Protein AF-A0A6G3X1D3-F1 (afdb_monomer)

Solvent-accessible surface area (backbone atoms only — not comparable to full-atom values): 5893 Å² total; per-residue (Å²): 109,70,69,57,53,52,51,56,51,50,53,53,44,56,54,50,26,53,59,45,51,73,60,42,38,79,57,95,74,26,40,39,28,74,50,76,53,66,67,61,53,47,73,67,58,48,43,52,38,32,52,50,31,51,68,69,57,63,90,75,53,20,28,41,25,41,41,33,28,41,38,96,90,37,78,39,38,32,24,30,22,42,68,56,19,38,78,72,67,45,33,11,21,61,54,20,36,54,52,14,48,77,72,76,51,63,36,39,59,46,55,49,40,14,35,41

pLDDT: mean 92.75, std 7.69, range [66.69, 98.75]

Foldseek 3Di:
DVVVVVVVLVVVLVVVLVVQLVVFDDDPQEGEGEEEDEAQQDPVSQQVSQVSSQVPPDDLGWYKYKYWHHYPNAIKIKIFTDPSVVVVVQFRQVVQQVVQVVRVHGKGDGRGMIMD

Radius of gyration: 13.95 Å; Cα contacts (8 Å, |Δi|>4): 225; chains: 1; bounding box: 33×36×32 Å

Organism: NCBI:txid2706086

Structure (mmCIF, N/CA/C/O backbone):
data_AF-A0A6G3X1D3-F1
#
_entry.id   AF-A0A6G3X1D3-F1
#
loop_
_atom_site.group_PDB
_atom_site.id
_atom_site.type_symbol
_atom_site.label_atom_id
_atom_site.label_alt_id
_atom_site.label_comp_id
_atom_site.label_asym_id
_atom_site.label_entity_id
_atom_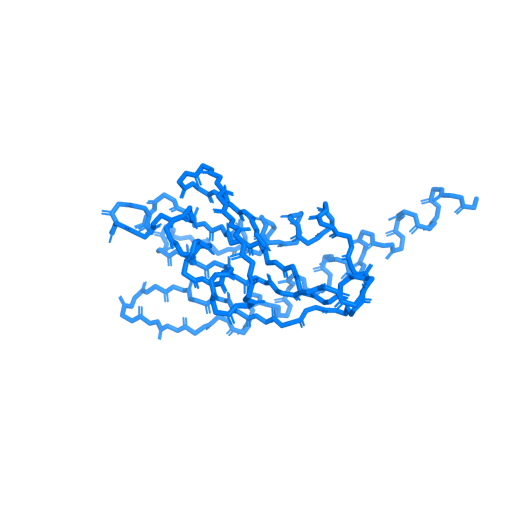site.label_seq_id
_atom_site.pdbx_PDB_ins_code
_atom_site.Cartn_x
_atom_site.Cartn_y
_atom_site.Cartn_z
_atom_site.occupancy
_atom_site.B_iso_or_equiv
_atom_site.auth_seq_id
_atom_site.auth_comp_id
_atom_site.auth_asym_id
_atom_site.auth_atom_id
_atom_site.pdbx_PDB_model_num
ATOM 1 N N . ALA A 1 1 ? 17.215 19.532 -16.082 1.00 66.69 1 ALA A N 1
ATOM 2 C CA . ALA A 1 1 ? 16.692 18.276 -16.657 1.00 66.69 1 ALA A CA 1
ATOM 3 C C . ALA A 1 1 ? 16.265 17.302 -15.558 1.00 66.69 1 ALA A C 1
ATOM 5 O O . ALA A 1 1 ? 15.097 16.959 -15.510 1.00 66.69 1 ALA A O 1
ATOM 6 N N . GLU A 1 2 ? 17.152 16.934 -14.629 1.00 70.12 2 GLU A N 1
ATOM 7 C CA . GLU A 1 2 ? 16.857 15.975 -13.544 1.00 70.12 2 GLU A CA 1
ATOM 8 C C . GLU A 1 2 ? 15.709 16.407 -12.607 1.00 70.12 2 GLU A C 1
ATOM 10 O O . GLU A 1 2 ? 14.775 15.641 -12.397 1.00 70.12 2 GLU A O 1
ATOM 15 N N . LYS A 1 3 ? 15.698 17.671 -12.150 1.00 73.44 3 LYS A N 1
ATOM 16 C CA . LYS A 1 3 ? 14.601 18.228 -11.328 1.00 73.44 3 LYS A CA 1
ATOM 17 C C . LYS A 1 3 ? 13.233 18.212 -12.018 1.00 73.44 3 LYS A C 1
ATOM 19 O O . LYS A 1 3 ? 12.226 17.943 -11.374 1.00 73.44 3 LYS A O 1
ATOM 24 N N . GLU A 1 4 ? 13.195 18.485 -13.320 1.00 78.25 4 GLU A N 1
ATOM 25 C CA . GLU A 1 4 ? 11.945 18.435 -14.090 1.00 78.25 4 GLU A CA 1
ATOM 26 C C . GLU A 1 4 ? 11.459 16.988 -14.225 1.00 78.25 4 GLU A C 1
ATOM 28 O O . GLU A 1 4 ? 10.280 16.715 -14.028 1.00 78.25 4 GLU A O 1
ATOM 33 N N . ILE A 1 5 ? 12.369 16.036 -14.465 1.00 76.25 5 ILE A N 1
ATOM 34 C CA . ILE A 1 5 ? 12.043 14.603 -14.525 1.00 76.25 5 ILE A CA 1
ATOM 35 C C . ILE A 1 5 ? 11.470 14.109 -13.189 1.00 76.25 5 ILE A C 1
ATOM 37 O O . ILE A 1 5 ? 10.471 13.388 -13.190 1.00 76.25 5 ILE A O 1
ATOM 41 N N . GLU A 1 6 ? 12.056 14.501 -12.055 1.00 75.69 6 GLU A N 1
ATOM 42 C CA . GLU A 1 6 ? 11.515 14.154 -10.735 1.00 75.69 6 GLU A CA 1
ATOM 43 C C . GLU A 1 6 ? 10.129 14.756 -10.496 1.00 75.69 6 GLU A C 1
ATOM 45 O O . GLU A 1 6 ? 9.230 14.052 -10.031 1.00 75.69 6 GLU A O 1
ATOM 50 N N . LYS A 1 7 ? 9.920 16.025 -10.869 1.00 76.19 7 LYS A N 1
ATOM 51 C CA . LYS A 1 7 ? 8.617 16.688 -10.751 1.00 76.19 7 LYS A CA 1
ATOM 52 C C . LYS A 1 7 ? 7.542 15.974 -11.576 1.00 76.19 7 LYS A C 1
ATOM 54 O O . LYS A 1 7 ? 6.491 15.631 -11.039 1.00 76.19 7 LYS A O 1
ATOM 59 N N . PHE A 1 8 ? 7.828 15.662 -12.842 1.00 76.62 8 PHE A N 1
ATOM 60 C CA . PHE A 1 8 ? 6.904 14.916 -13.703 1.00 76.62 8 PHE A CA 1
ATOM 61 C C . PHE A 1 8 ? 6.594 13.514 -13.158 1.00 76.62 8 PHE A C 1
ATOM 63 O O . PHE A 1 8 ? 5.461 13.040 -13.268 1.00 76.62 8 PHE A O 1
ATOM 70 N N . ARG A 1 9 ? 7.574 12.831 -12.550 1.00 72.25 9 ARG A N 1
ATOM 71 C CA . ARG A 1 9 ? 7.338 11.539 -11.884 1.00 72.25 9 ARG A CA 1
ATOM 72 C C . ARG A 1 9 ? 6.421 11.690 -10.674 1.00 72.25 9 ARG A C 1
ATOM 74 O O . ARG A 1 9 ? 5.484 10.907 -10.539 1.00 72.25 9 ARG A O 1
ATOM 81 N N . ALA A 1 10 ? 6.650 12.699 -9.837 1.00 71.00 10 ALA A N 1
ATOM 82 C CA . ALA A 1 10 ? 5.814 12.967 -8.671 1.00 71.00 10 ALA A CA 1
ATOM 83 C C . ALA A 1 10 ? 4.356 13.259 -9.065 1.00 71.00 10 ALA A C 1
ATOM 85 O O . ALA A 1 10 ? 3.439 12.684 -8.481 1.00 71.00 10 ALA A O 1
ATOM 86 N N . GLU A 1 11 ? 4.129 14.075 -10.097 1.00 78.44 11 GLU A N 1
ATOM 87 C CA . GLU A 1 11 ? 2.783 14.366 -10.615 1.00 78.44 11 GLU A CA 1
ATOM 88 C C . GLU A 1 11 ? 2.070 13.099 -11.111 1.00 78.44 11 GLU A C 1
ATOM 90 O O . GLU A 1 11 ? 0.903 12.874 -10.783 1.00 78.44 11 GLU A O 1
ATOM 95 N N . LYS A 1 12 ? 2.777 12.215 -11.828 1.00 75.75 12 LYS A N 1
ATOM 96 C CA . LYS A 1 12 ? 2.218 10.921 -12.252 1.00 75.75 12 LYS A CA 1
ATOM 97 C C . LYS A 1 12 ? 1.854 10.020 -11.072 1.00 75.75 12 LYS A C 1
ATOM 99 O O . LYS A 1 12 ? 0.803 9.383 -11.105 1.00 75.75 12 LYS A O 1
ATOM 104 N N . VAL A 1 13 ? 2.690 9.976 -10.033 1.00 75.38 13 VAL A N 1
ATOM 105 C CA . VAL A 1 13 ? 2.408 9.214 -8.804 1.00 75.38 13 VAL A CA 1
ATOM 106 C C . VAL A 1 13 ? 1.157 9.760 -8.110 1.00 75.38 13 VAL A C 1
ATOM 108 O O . VAL A 1 13 ? 0.273 8.986 -7.750 1.00 75.38 13 VAL A O 1
ATOM 111 N N . LEU A 1 14 ? 1.027 11.083 -7.984 1.00 77.19 14 LEU A N 1
ATOM 112 C CA . LEU A 1 14 ? -0.138 11.718 -7.359 1.00 77.19 14 LEU A CA 1
ATOM 113 C C . LEU A 1 14 ? -1.440 11.459 -8.128 1.00 77.19 14 LEU A C 1
ATOM 115 O O . LEU A 1 14 ? -2.479 11.232 -7.499 1.00 77.19 14 LEU A O 1
ATOM 119 N N . ALA A 1 15 ? -1.383 11.492 -9.462 1.00 80.50 15 ALA A N 1
ATOM 120 C CA . ALA A 1 15 ? -2.519 11.183 -10.324 1.00 80.50 15 ALA A CA 1
ATOM 121 C C . ALA A 1 15 ? -2.933 9.708 -10.198 1.00 80.50 15 ALA A C 1
ATOM 123 O O . ALA A 1 15 ? -4.115 9.411 -10.026 1.00 80.50 15 ALA A O 1
ATOM 124 N N . ALA A 1 16 ? -1.963 8.785 -10.192 1.00 81.00 16 ALA A N 1
ATOM 125 C CA . ALA A 1 16 ? -2.223 7.365 -9.965 1.00 81.00 16 ALA A CA 1
ATOM 126 C C . ALA A 1 16 ? -2.868 7.119 -8.591 1.00 81.00 16 ALA A C 1
ATOM 128 O O . ALA A 1 16 ? -3.803 6.328 -8.480 1.00 81.00 16 ALA A O 1
ATOM 129 N N . ALA A 1 17 ? -2.421 7.831 -7.553 1.00 86.00 17 ALA A N 1
ATOM 130 C CA . ALA A 1 17 ? -2.971 7.689 -6.212 1.00 86.00 17 ALA A CA 1
ATOM 131 C C . ALA A 1 17 ? -4.457 8.064 -6.132 1.00 86.00 17 ALA A C 1
ATOM 133 O O . ALA A 1 17 ? -5.215 7.380 -5.450 1.00 86.00 17 ALA A O 1
ATOM 134 N N . ALA A 1 18 ? -4.891 9.117 -6.835 1.00 86.94 18 ALA A N 1
ATOM 135 C CA . ALA A 1 18 ? -6.295 9.532 -6.840 1.00 86.94 18 ALA A CA 1
ATOM 136 C C . ALA A 1 18 ? -7.206 8.433 -7.411 1.00 86.94 18 ALA A C 1
ATOM 138 O O . ALA A 1 18 ? -8.120 7.982 -6.723 1.00 86.94 18 ALA A O 1
ATOM 139 N N . GLY A 1 19 ? -6.888 7.924 -8.606 1.00 89.81 19 GLY A N 1
ATOM 140 C CA . GLY A 1 19 ? -7.666 6.844 -9.225 1.00 89.81 19 GLY A CA 1
ATOM 141 C C . GLY A 1 19 ? -7.636 5.541 -8.416 1.00 89.81 19 GLY A C 1
ATOM 142 O O . GLY A 1 19 ? -8.627 4.817 -8.346 1.00 89.81 19 GLY A O 1
ATOM 143 N N . LEU A 1 20 ? -6.523 5.249 -7.735 1.00 93.25 20 LEU A N 1
ATOM 144 C CA . LEU A 1 20 ? -6.424 4.083 -6.856 1.00 93.25 20 LEU A CA 1
ATOM 145 C C . LEU A 1 20 ? -7.334 4.196 -5.627 1.00 93.25 20 LEU A C 1
ATOM 147 O O . LEU A 1 20 ? -7.959 3.206 -5.253 1.00 93.25 20 LEU A O 1
ATOM 151 N N . VAL A 1 21 ? -7.454 5.375 -5.017 1.00 93.25 21 VAL A N 1
ATOM 152 C CA . VAL A 1 21 ? -8.382 5.589 -3.893 1.00 93.25 21 VAL A CA 1
ATOM 153 C C . VAL A 1 21 ? -9.831 5.376 -4.332 1.00 93.25 21 VAL A C 1
ATOM 155 O O . VAL A 1 21 ? -10.588 4.718 -3.622 1.00 93.25 21 VAL A O 1
ATOM 158 N N . GLU A 1 22 ? -10.209 5.860 -5.515 1.00 92.19 22 GLU A N 1
ATOM 159 C CA . GLU A 1 22 ? -11.553 5.657 -6.079 1.00 92.19 22 GLU A CA 1
ATOM 160 C C . GLU A 1 22 ? -11.849 4.179 -6.375 1.00 92.19 22 GLU A C 1
ATOM 162 O O . GLU A 1 22 ? -12.993 3.739 -6.278 1.00 92.19 22 GLU A O 1
ATOM 167 N N . SER A 1 23 ? -10.815 3.381 -6.663 1.00 94.06 23 SER A N 1
ATOM 168 C CA . SER A 1 23 ? -10.941 1.935 -6.883 1.00 94.06 23 SER A CA 1
ATOM 169 C C . SER A 1 23 ? -11.166 1.112 -5.604 1.00 94.06 23 SER A C 1
ATOM 171 O O . SER A 1 23 ? -11.317 -0.112 -5.682 1.00 94.06 23 SER A O 1
ATOM 173 N N . ALA A 1 24 ? -11.172 1.751 -4.426 1.00 96.06 24 ALA A N 1
ATOM 174 C CA . ALA A 1 24 ? -11.308 1.071 -3.145 1.00 96.06 24 ALA A CA 1
ATOM 175 C C . ALA A 1 24 ? -12.607 0.256 -3.066 1.00 96.06 24 ALA A C 1
ATOM 177 O O . ALA A 1 24 ? -13.717 0.787 -3.133 1.00 96.06 24 ALA A O 1
ATOM 178 N N . LYS A 1 25 ? -12.468 -1.049 -2.835 1.00 97.25 25 LYS A N 1
ATOM 179 C CA . LYS A 1 25 ? -13.591 -1.958 -2.590 1.00 97.25 25 LYS A CA 1
ATOM 180 C C . LYS A 1 25 ? -13.854 -2.059 -1.096 1.00 97.25 25 LYS A C 1
ATOM 182 O O . LYS A 1 25 ? -12.913 -2.103 -0.306 1.00 97.25 25 LYS A O 1
ATOM 187 N N . ASP A 1 26 ? -15.122 -2.140 -0.698 1.00 97.06 26 ASP A N 1
ATOM 188 C CA . ASP A 1 26 ? -15.455 -2.536 0.670 1.00 97.06 26 ASP A CA 1
ATOM 189 C C . ASP A 1 26 ? -15.361 -4.057 0.811 1.00 97.06 26 ASP A C 1
ATOM 191 O O . ASP A 1 26 ? -16.031 -4.804 0.097 1.00 97.06 26 ASP A O 1
ATOM 195 N N . VAL A 1 27 ? -14.532 -4.514 1.745 1.00 97.62 27 VAL A N 1
ATOM 196 C CA . VAL A 1 27 ? -14.471 -5.915 2.156 1.00 97.62 27 VAL A CA 1
ATOM 197 C C . VAL A 1 27 ? -14.714 -5.976 3.655 1.00 97.62 27 VAL A C 1
ATOM 199 O O . VAL A 1 27 ? -13.802 -5.773 4.455 1.00 97.62 27 VAL A O 1
ATOM 202 N N . ARG A 1 28 ? -15.961 -6.259 4.050 1.00 96.06 28 ARG A N 1
ATOM 203 C CA . ARG A 1 28 ? -16.373 -6.359 5.465 1.00 96.06 28 ARG A CA 1
ATOM 204 C C . AR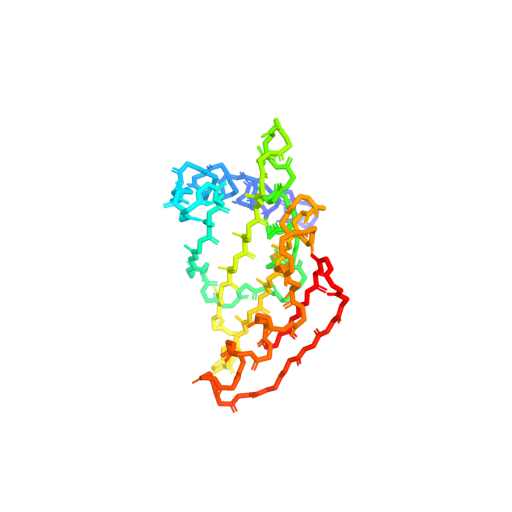G A 1 28 ? -16.027 -5.086 6.265 1.00 96.06 28 ARG A C 1
ATOM 206 O O . ARG A 1 28 ? -15.517 -5.149 7.387 1.00 96.06 28 ARG A O 1
ATOM 213 N N . GLY A 1 29 ? -16.265 -3.917 5.674 1.00 95.56 29 GLY A N 1
ATOM 214 C CA . GLY A 1 29 ? -15.976 -2.612 6.270 1.00 95.56 29 GLY A CA 1
ATOM 215 C C . GLY A 1 29 ? -14.514 -2.167 6.167 1.00 95.56 29 GLY A C 1
ATOM 216 O O . GLY A 1 29 ? -14.155 -1.142 6.746 1.00 95.56 29 GLY A O 1
ATOM 217 N N . VAL A 1 30 ? -13.659 -2.920 5.469 1.00 98.19 30 VAL A N 1
ATOM 218 C CA . VAL A 1 30 ? -12.271 -2.538 5.170 1.00 98.19 30 VAL A CA 1
ATOM 219 C C . VAL A 1 30 ? -12.218 -1.954 3.763 1.00 98.19 30 VAL A C 1
ATOM 221 O O . VAL A 1 30 ? -12.671 -2.592 2.817 1.00 98.19 30 VAL A O 1
ATOM 224 N N . ALA A 1 31 ? -11.646 -0.761 3.615 1.00 98.31 31 ALA A N 1
ATOM 225 C CA . ALA A 1 31 ? -11.283 -0.214 2.315 1.00 98.31 31 ALA A CA 1
ATOM 226 C C . ALA A 1 31 ? -10.074 -0.981 1.767 1.00 98.31 31 ALA A C 1
ATOM 228 O O . ALA A 1 31 ? -8.950 -0.823 2.249 1.00 98.31 31 ALA A O 1
ATOM 229 N N . LEU A 1 32 ? -10.314 -1.832 0.775 1.00 98.38 32 LEU A N 1
ATOM 230 C CA . LEU A 1 32 ? -9.286 -2.586 0.078 1.00 98.38 32 LEU A CA 1
ATOM 231 C C . LEU A 1 32 ? -8.964 -1.903 -1.250 1.00 98.38 32 LEU A C 1
ATOM 233 O O . LEU A 1 32 ? -9.810 -1.847 -2.141 1.00 98.38 32 LEU A O 1
ATOM 237 N N . VAL A 1 33 ? -7.724 -1.449 -1.401 1.00 98.31 33 VAL A N 1
ATOM 238 C CA . VAL A 1 33 ? -7.186 -0.976 -2.680 1.00 98.31 33 VAL A CA 1
ATOM 239 C C . VAL A 1 33 ? -6.129 -1.960 -3.148 1.00 98.31 33 VAL A C 1
ATOM 241 O O . VAL A 1 33 ? -5.160 -2.225 -2.434 1.00 98.31 33 VAL A O 1
ATOM 244 N N . THR A 1 34 ? -6.294 -2.493 -4.354 1.00 97.19 34 THR A N 1
ATOM 245 C CA . THR A 1 34 ? -5.292 -3.365 -4.972 1.00 97.19 34 THR A CA 1
ATOM 246 C C . THR A 1 34 ? -5.126 -3.042 -6.440 1.00 97.19 34 THR A C 1
ATOM 248 O O . THR A 1 34 ? -6.122 -2.786 -7.112 1.00 97.19 34 THR A O 1
ATOM 251 N N . GLY A 1 35 ? -3.913 -3.154 -6.969 1.00 94.88 35 GLY A N 1
ATOM 252 C CA . GLY A 1 35 ? -3.694 -2.976 -8.399 1.00 94.88 35 GLY A CA 1
ATOM 253 C C . GLY A 1 35 ? -2.255 -3.215 -8.823 1.00 94.88 35 GLY A C 1
ATOM 254 O O . GLY A 1 35 ? -1.340 -3.204 -8.000 1.00 94.88 35 GLY A O 1
ATOM 255 N N . GLN A 1 36 ? -2.067 -3.416 -10.123 1.00 93.81 36 GLN A N 1
ATOM 256 C CA . GLN A 1 36 ? -0.752 -3.394 -10.745 1.00 93.81 36 GLN A CA 1
ATOM 257 C C . GLN A 1 36 ? -0.475 -1.984 -11.272 1.00 93.81 36 GLN A C 1
ATOM 259 O O . GLN A 1 36 ? -1.310 -1.391 -11.952 1.00 93.81 36 GLN A O 1
ATOM 264 N N . VAL A 1 37 ? 0.690 -1.447 -10.935 1.00 93.19 37 VAL A N 1
ATOM 265 C CA . VAL A 1 37 ? 1.213 -0.194 -11.484 1.00 93.19 37 VAL A CA 1
ATOM 266 C C . VAL A 1 37 ? 2.166 -0.516 -12.642 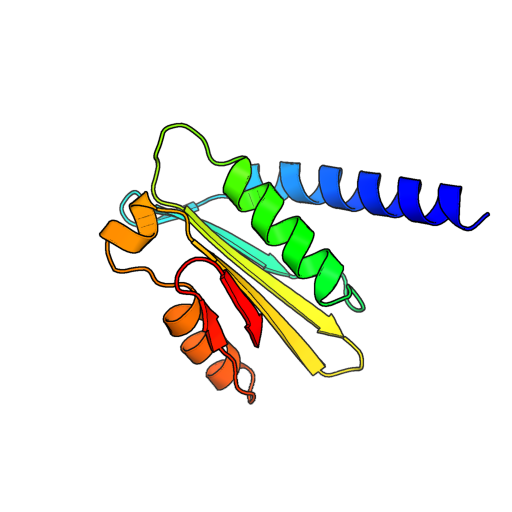1.00 93.19 37 VAL A C 1
ATOM 268 O O . VAL A 1 37 ? 2.579 -1.673 -12.764 1.00 93.19 37 VAL A O 1
ATOM 271 N N . PRO A 1 38 ? 2.530 0.458 -13.499 1.00 92.50 38 PRO A N 1
ATOM 272 C CA . PRO A 1 38 ? 3.365 0.196 -14.666 1.00 92.50 38 PRO A CA 1
ATOM 273 C C . PRO A 1 38 ? 4.632 -0.591 -14.328 1.00 92.50 38 PRO A C 1
ATOM 275 O O . PRO A 1 38 ? 5.266 -0.352 -13.294 1.00 92.50 38 PRO A O 1
ATOM 278 N N . ASP A 1 39 ? 5.003 -1.515 -15.209 1.00 92.75 39 ASP A N 1
ATOM 279 C CA . ASP A 1 39 ? 6.244 -2.271 -15.075 1.00 92.75 39 ASP A CA 1
ATOM 280 C C . ASP A 1 39 ? 7.456 -1.329 -15.074 1.00 92.75 39 ASP A C 1
ATOM 282 O O . ASP A 1 39 ? 7.464 -0.269 -15.703 1.00 92.75 39 ASP A O 1
ATOM 286 N N . GLY A 1 40 ? 8.482 -1.706 -14.317 1.00 89.94 40 GLY A N 1
ATOM 287 C CA . GLY A 1 40 ? 9.664 -0.885 -14.077 1.00 89.94 40 GLY A CA 1
ATOM 288 C C . GLY A 1 40 ? 9.473 0.199 -13.013 1.00 89.94 40 GLY A C 1
ATOM 289 O O . GLY A 1 40 ? 10.410 0.958 -12.765 1.00 89.94 40 GLY A O 1
ATOM 290 N N . THR A 1 41 ? 8.310 0.273 -12.350 1.00 91.31 41 THR A N 1
ATOM 291 C CA . THR A 1 41 ? 8.152 1.136 -11.171 1.00 91.31 41 THR A CA 1
ATOM 292 C C . THR A 1 41 ? 9.138 0.693 -10.089 1.00 91.31 41 THR A C 1
ATOM 294 O O . THR A 1 41 ? 9.224 -0.489 -9.751 1.00 91.31 41 THR A O 1
ATOM 297 N N . SER A 1 42 ? 9.909 1.639 -9.550 1.00 91.69 42 SER A N 1
ATOM 298 C CA . SER A 1 42 ? 10.899 1.341 -8.514 1.00 91.69 42 SER A CA 1
ATOM 299 C C . SER A 1 42 ? 10.217 0.923 -7.204 1.00 91.69 42 SER A C 1
ATOM 301 O O . SER A 1 42 ? 9.087 1.326 -6.922 1.00 91.69 42 SER A O 1
ATOM 303 N N . ALA A 1 43 ? 10.908 0.142 -6.369 1.00 92.44 43 ALA A N 1
ATOM 304 C CA . ALA A 1 43 ? 10.389 -0.236 -5.051 1.00 92.44 43 ALA A CA 1
ATOM 305 C C . ALA A 1 43 ? 10.066 0.995 -4.179 1.00 92.44 43 ALA A C 1
ATOM 307 O O . ALA A 1 43 ? 9.060 1.004 -3.467 1.00 92.44 43 ALA A O 1
ATOM 308 N N . ASP A 1 44 ? 10.875 2.053 -4.281 1.00 93.00 44 ASP A N 1
ATOM 309 C CA . ASP A 1 44 ? 10.677 3.296 -3.535 1.00 93.00 44 ASP A CA 1
ATOM 310 C C . ASP A 1 44 ? 9.451 4.074 -4.021 1.00 93.00 44 ASP A C 1
ATOM 312 O O . ASP A 1 44 ? 8.666 4.555 -3.201 1.00 93.00 44 ASP A O 1
ATOM 316 N N . ASP A 1 45 ? 9.241 4.173 -5.335 1.00 92.69 45 ASP A N 1
ATOM 317 C CA . ASP A 1 45 ? 8.067 4.852 -5.894 1.00 92.69 45 ASP A CA 1
ATOM 318 C C . ASP A 1 45 ? 6.784 4.066 -5.615 1.00 92.69 45 ASP A C 1
ATOM 320 O O . ASP A 1 45 ? 5.771 4.656 -5.230 1.00 92.69 45 ASP A O 1
ATOM 324 N N . LEU A 1 46 ? 6.839 2.732 -5.708 1.00 95.19 46 LEU A N 1
ATOM 325 C CA . LEU A 1 46 ? 5.736 1.858 -5.313 1.00 95.19 46 LEU A CA 1
ATOM 326 C C . LEU A 1 46 ? 5.382 2.071 -3.838 1.00 95.19 46 LEU A C 1
ATOM 328 O O . LEU A 1 46 ? 4.213 2.235 -3.490 1.00 95.19 46 LEU A O 1
ATOM 332 N N . ARG A 1 47 ? 6.394 2.132 -2.964 1.00 96.38 47 ARG A N 1
ATOM 333 C CA . ARG A 1 47 ? 6.203 2.383 -1.535 1.00 96.38 47 ARG A CA 1
ATOM 334 C C . ARG A 1 47 ? 5.589 3.753 -1.268 1.00 96.38 47 ARG A C 1
ATOM 336 O O . ARG A 1 47 ? 4.652 3.837 -0.474 1.00 96.38 47 ARG A O 1
ATOM 343 N N . LYS A 1 48 ? 6.076 4.813 -1.919 1.00 95.25 48 LYS A N 1
ATOM 344 C CA . LYS A 1 48 ? 5.499 6.165 -1.809 1.00 95.25 48 LYS A CA 1
ATOM 345 C C . LYS A 1 48 ? 4.028 6.171 -2.220 1.00 95.25 48 LYS A C 1
ATOM 347 O O . LYS A 1 48 ? 3.200 6.679 -1.470 1.00 95.25 48 LYS A O 1
ATOM 352 N N . LEU A 1 49 ? 3.701 5.552 -3.355 1.00 95.94 49 LEU A N 1
ATOM 353 C CA . LEU A 1 49 ? 2.334 5.477 -3.867 1.00 95.94 49 LEU A CA 1
ATOM 354 C C . LEU A 1 49 ? 1.399 4.721 -2.914 1.00 95.94 49 LEU A C 1
ATOM 356 O O . LEU A 1 49 ? 0.320 5.213 -2.597 1.00 95.94 49 LEU A O 1
ATOM 360 N N . VAL A 1 50 ? 1.820 3.561 -2.399 1.00 97.81 50 VAL A N 1
ATOM 361 C CA . VAL A 1 50 ? 1.035 2.792 -1.417 1.00 97.81 50 VAL A CA 1
ATOM 362 C C . VAL A 1 50 ? 0.747 3.619 -0.161 1.00 97.81 50 VAL A C 1
ATOM 364 O O . VAL A 1 50 ? -0.378 3.611 0.346 1.00 97.81 50 VAL A O 1
ATOM 367 N N . LEU A 1 51 ? 1.752 4.333 0.355 1.00 96.88 51 LEU A N 1
ATOM 368 C CA . LEU A 1 51 ? 1.603 5.156 1.555 1.00 96.88 51 LEU A CA 1
ATOM 369 C C . LEU A 1 51 ? 0.684 6.361 1.323 1.00 96.88 51 LEU A C 1
ATOM 371 O O . LEU A 1 51 ? -0.120 6.665 2.206 1.00 96.88 51 LEU A O 1
ATOM 375 N N . ASP A 1 52 ? 0.772 7.001 0.156 1.00 95.56 52 ASP A N 1
ATOM 376 C CA . ASP A 1 52 ? -0.098 8.115 -0.231 1.00 95.56 52 ASP A CA 1
ATOM 377 C C . ASP A 1 52 ? -1.557 7.656 -0.373 1.00 95.56 52 ASP A C 1
ATOM 379 O O . ASP A 1 52 ? -2.444 8.202 0.280 1.00 95.56 52 ASP A O 1
ATOM 383 N N . VAL A 1 53 ? -1.810 6.570 -1.114 1.00 96.94 53 VAL A N 1
ATOM 384 C CA . VAL A 1 53 ? -3.154 5.978 -1.254 1.00 96.94 53 VAL A CA 1
ATOM 385 C C . VAL A 1 53 ? -3.741 5.616 0.110 1.00 96.94 53 VAL A C 1
ATOM 387 O O . VAL A 1 53 ? -4.888 5.956 0.397 1.00 96.94 53 VAL A O 1
ATOM 390 N N . ARG A 1 54 ? -2.956 4.984 0.995 1.00 97.12 54 ARG A N 1
ATOM 391 C CA . ARG A 1 54 ? -3.394 4.676 2.366 1.00 97.12 54 ARG A CA 1
ATOM 392 C C . ARG A 1 54 ? -3.736 5.953 3.140 1.00 97.12 54 ARG A C 1
ATOM 394 O O . ARG A 1 54 ? -4.727 5.965 3.862 1.00 97.12 54 ARG A O 1
ATOM 401 N N . GLY A 1 55 ? -2.913 6.997 3.026 1.00 95.44 55 GLY A N 1
ATOM 402 C CA . GLY A 1 55 ? -3.106 8.274 3.723 1.00 95.44 55 GLY A CA 1
ATOM 403 C C . GLY A 1 55 ? -4.343 9.050 3.262 1.00 95.44 55 GLY A C 1
ATOM 404 O O . GLY A 1 55 ? -4.942 9.773 4.054 1.00 95.44 55 GLY A O 1
ATOM 405 N N . ARG A 1 56 ? -4.763 8.861 2.008 1.00 95.12 56 ARG A N 1
ATOM 406 C CA . ARG A 1 56 ? -5.971 9.475 1.435 1.00 95.12 56 ARG A CA 1
ATOM 407 C C . ARG A 1 56 ? -7.276 8.791 1.854 1.00 95.12 56 ARG A C 1
ATOM 409 O O . ARG A 1 56 ? -8.341 9.374 1.672 1.00 95.12 56 ARG A O 1
ATOM 416 N N . ILE A 1 57 ? -7.226 7.590 2.434 1.00 93.44 57 ILE A N 1
ATOM 417 C CA . ILE A 1 57 ? -8.413 6.932 2.998 1.00 93.44 57 ILE A CA 1
ATOM 418 C C . ILE A 1 57 ? -8.687 7.530 4.385 1.00 93.44 57 ILE A C 1
ATOM 420 O O . ILE A 1 57 ? -8.057 7.172 5.381 1.00 93.44 57 ILE A O 1
ATOM 424 N N . GLN A 1 58 ? -9.619 8.482 4.427 1.00 86.94 58 GLN A N 1
ATOM 425 C CA . GLN A 1 58 ? -9.951 9.274 5.613 1.00 86.94 58 GLN A CA 1
ATOM 426 C C . GLN A 1 58 ? -11.048 8.635 6.488 1.00 86.94 58 GLN A C 1
ATOM 428 O O . GLN A 1 58 ? -11.645 7.613 6.147 1.00 86.94 58 GLN A O 1
ATOM 433 N N . GLY A 1 59 ? -11.318 9.258 7.641 1.00 84.62 59 GLY A N 1
ATOM 434 C CA . GLY A 1 59 ? -12.463 8.928 8.499 1.00 84.62 59 GLY A CA 1
ATOM 435 C C . GLY A 1 59 ? -12.266 7.723 9.421 1.00 84.62 59 GLY A C 1
ATOM 436 O O . GLY A 1 59 ? -13.245 7.138 9.870 1.00 84.62 59 GLY A O 1
ATOM 437 N N . GLY A 1 60 ? -11.020 7.305 9.675 1.00 88.19 60 GLY A N 1
ATOM 438 C CA . GLY A 1 60 ? -10.724 6.168 10.560 1.00 88.19 60 GLY A CA 1
ATOM 439 C C . GLY A 1 60 ? -11.147 4.804 9.999 1.00 88.19 60 GLY A C 1
ATOM 440 O O . GLY A 1 60 ? -11.046 3.794 10.692 1.00 88.19 60 GLY A O 1
ATOM 441 N N . ARG A 1 61 ? -11.598 4.745 8.738 1.00 95.19 61 ARG A N 1
ATOM 442 C CA . ARG A 1 61 ? -11.976 3.493 8.078 1.00 95.19 61 ARG A CA 1
ATOM 443 C C . ARG A 1 61 ? -10.754 2.568 7.982 1.00 95.19 61 ARG A C 1
ATOM 445 O O . ARG A 1 61 ? -9.723 3.008 7.471 1.00 95.19 61 ARG A O 1
ATOM 452 N N . PRO A 1 62 ? -10.833 1.297 8.420 1.00 98.38 62 PRO A N 1
ATOM 453 C CA . PRO A 1 62 ? -9.770 0.319 8.205 1.00 98.38 62 PRO A CA 1
ATOM 454 C C . PRO A 1 62 ? -9.382 0.250 6.729 1.00 98.38 62 PRO A C 1
ATOM 456 O O . PRO A 1 62 ? -10.254 0.102 5.876 1.00 98.38 62 PRO A O 1
ATOM 459 N N . ALA A 1 63 ? -8.091 0.344 6.430 1.00 98.50 63 ALA A N 1
ATOM 460 C CA . ALA A 1 63 ? -7.581 0.376 5.067 1.00 98.50 63 ALA A CA 1
ATOM 461 C C . ALA A 1 63 ? -6.437 -0.617 4.864 1.00 98.50 63 ALA A C 1
ATOM 463 O O . ALA A 1 63 ? -5.506 -0.683 5.674 1.00 98.50 63 ALA A O 1
ATOM 464 N N . VAL A 1 64 ? -6.492 -1.336 3.744 1.00 98.69 64 VAL A N 1
ATOM 465 C CA . VAL A 1 64 ? -5.418 -2.188 3.229 1.00 98.69 64 VAL A CA 1
ATOM 466 C C . VAL A 1 64 ? -5.149 -1.771 1.790 1.00 98.69 64 VAL A C 1
ATOM 468 O O . VAL A 1 64 ? -6.046 -1.808 0.951 1.00 98.69 64 VAL A O 1
ATOM 471 N N . VAL A 1 65 ? -3.909 -1.387 1.503 1.00 98.62 65 VAL A N 1
ATOM 472 C CA . VAL A 1 65 ? -3.459 -1.017 0.159 1.00 98.62 65 VAL A CA 1
ATOM 473 C C . VAL A 1 65 ? -2.358 -1.979 -0.250 1.00 98.62 65 VAL A C 1
ATOM 475 O O . VAL A 1 65 ? -1.351 -2.051 0.446 1.00 98.62 65 VAL A O 1
ATOM 478 N N . ALA A 1 66 ? -2.542 -2.707 -1.350 1.00 98.31 66 ALA A N 1
ATOM 479 C CA . ALA A 1 66 ? -1.574 -3.662 -1.884 1.00 98.31 66 ALA A CA 1
ATOM 480 C C . ALA A 1 66 ? -1.325 -3.396 -3.372 1.00 98.31 66 ALA A C 1
ATOM 482 O O . ALA A 1 66 ? -2.189 -3.665 -4.205 1.00 98.31 66 ALA A O 1
ATOM 483 N N . LEU A 1 67 ? -0.150 -2.868 -3.713 1.00 98.06 67 LEU A N 1
ATOM 484 C CA . LEU A 1 67 ? 0.205 -2.575 -5.101 1.00 98.06 67 LEU A CA 1
ATOM 485 C C . LEU A 1 67 ? 1.346 -3.467 -5.577 1.00 98.06 67 LEU A C 1
ATOM 487 O O . LEU A 1 67 ? 2.199 -3.886 -4.790 1.00 98.06 67 LEU A O 1
ATOM 491 N N . PHE A 1 68 ? 1.340 -3.745 -6.876 1.00 97.62 68 PHE A N 1
ATOM 492 C CA . PHE A 1 68 ? 2.240 -4.690 -7.526 1.00 97.62 68 PHE A CA 1
ATOM 493 C C . PHE A 1 68 ? 2.879 -4.064 -8.764 1.00 97.62 68 PHE A C 1
ATOM 495 O O . PHE A 1 68 ? 2.259 -3.247 -9.437 1.00 97.62 68 PHE A O 1
ATOM 502 N N . THR A 1 69 ? 4.098 -4.466 -9.094 1.00 96.38 69 THR A N 1
ATOM 503 C CA . THR A 1 69 ? 4.767 -4.121 -10.359 1.00 96.38 69 THR A CA 1
ATOM 504 C C . THR A 1 69 ? 5.708 -5.250 -10.754 1.00 96.38 69 THR A C 1
ATOM 506 O O . THR A 1 69 ? 6.151 -6.010 -9.891 1.00 96.38 69 THR A O 1
ATOM 509 N N . THR A 1 70 ? 6.049 -5.351 -12.036 1.00 96.00 70 THR A N 1
ATOM 510 C CA . THR A 1 70 ? 7.182 -6.168 -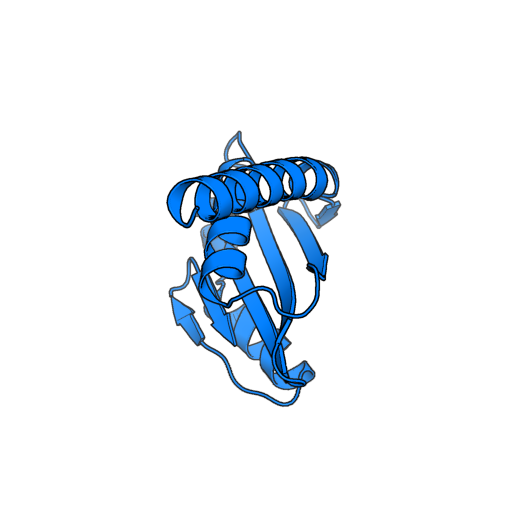12.473 1.00 96.00 70 THR A CA 1
ATOM 511 C C . THR A 1 70 ? 8.382 -5.261 -12.702 1.00 96.00 70 THR A C 1
ATOM 513 O O . THR A 1 70 ? 8.334 -4.377 -13.551 1.0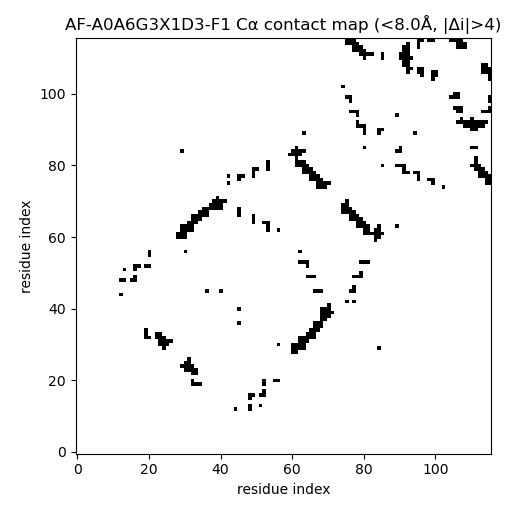0 96.00 70 THR A O 1
ATOM 516 N N . ALA A 1 71 ? 9.487 -5.481 -11.991 1.00 89.81 71 ALA A N 1
ATOM 517 C CA . ALA A 1 71 ? 10.741 -4.762 -12.207 1.00 89.81 71 ALA A CA 1
ATOM 518 C C . ALA A 1 71 ? 11.858 -5.750 -12.549 1.00 89.81 71 ALA A C 1
ATOM 520 O O . ALA A 1 71 ? 12.082 -6.724 -11.832 1.00 89.81 71 ALA A O 1
ATOM 521 N N . ASN A 1 72 ? 12.565 -5.508 -13.657 1.00 89.81 72 ASN A N 1
ATOM 522 C CA . ASN A 1 72 ? 13.637 -6.385 -14.150 1.00 89.81 72 ASN A CA 1
ATOM 523 C C . ASN A 1 72 ? 13.199 -7.860 -14.274 1.00 89.81 72 ASN A C 1
ATOM 525 O O . ASN A 1 72 ? 13.926 -8.771 -13.881 1.00 89.81 72 ASN A O 1
ATOM 529 N N . GLY A 1 73 ? 11.974 -8.090 -14.762 1.00 91.75 73 GLY A N 1
ATOM 530 C CA . GLY A 1 73 ? 11.399 -9.429 -14.925 1.00 91.75 73 GLY A CA 1
ATOM 531 C C . GLY A 1 73 ? 11.013 -10.131 -13.618 1.00 91.75 73 GLY A C 1
ATOM 532 O O . GLY A 1 73 ? 10.681 -11.313 -13.647 1.00 91.75 73 GLY A O 1
ATOM 533 N N . ARG A 1 74 ? 11.053 -9.435 -12.473 1.00 93.69 74 ARG A N 1
ATOM 534 C CA . ARG A 1 74 ? 10.684 -9.983 -11.163 1.00 93.69 74 ARG A CA 1
ATOM 535 C C . ARG A 1 74 ? 9.487 -9.227 -10.583 1.00 93.69 74 ARG A C 1
ATOM 537 O O . ARG A 1 74 ? 9.483 -7.995 -10.627 1.00 93.69 74 ARG A O 1
ATOM 544 N N . PRO A 1 75 ? 8.481 -9.927 -10.034 1.00 95.94 75 PRO A N 1
ATOM 545 C CA . PRO A 1 75 ? 7.374 -9.268 -9.363 1.00 95.94 75 PRO A CA 1
ATOM 546 C C . PRO A 1 75 ? 7.854 -8.619 -8.061 1.00 95.94 75 PRO A C 1
ATOM 548 O O . PRO A 1 75 ? 8.722 -9.153 -7.371 1.00 95.94 75 PRO A O 1
ATOM 551 N N . LEU A 1 76 ? 7.269 -7.470 -7.740 1.00 96.12 76 LEU A N 1
ATOM 552 C CA . LEU A 1 76 ? 7.445 -6.741 -6.491 1.00 96.12 76 LEU A CA 1
ATOM 553 C C . LEU A 1 76 ? 6.073 -6.345 -5.951 1.00 96.12 76 LEU A C 1
ATOM 555 O O . LEU A 1 76 ? 5.183 -5.959 -6.714 1.00 96.12 76 LEU A O 1
ATOM 559 N N . THR A 1 77 ? 5.918 -6.379 -4.634 1.00 98.00 77 THR A N 1
ATOM 560 C CA . THR A 1 77 ? 4.732 -5.886 -3.941 1.00 98.00 77 THR A CA 1
ATOM 561 C C . THR A 1 77 ? 5.099 -5.016 -2.749 1.00 98.00 77 THR A C 1
ATOM 563 O O . THR A 1 77 ? 6.064 -5.272 -2.027 1.00 98.00 77 THR A O 1
ATOM 566 N N . VAL A 1 78 ? 4.289 -3.986 -2.518 1.00 98.50 78 VAL A N 1
ATOM 567 C CA . VAL A 1 78 ? 4.272 -3.244 -1.258 1.00 98.50 78 VAL A CA 1
ATOM 568 C C . VAL A 1 78 ? 2.842 -3.237 -0.746 1.00 98.50 78 VAL A C 1
ATOM 570 O O . VAL A 1 78 ? 1.901 -2.944 -1.486 1.00 98.50 78 VAL A O 1
ATOM 573 N N . ILE A 1 79 ? 2.689 -3.541 0.541 1.00 98.75 79 ILE A N 1
ATOM 574 C CA . ILE A 1 79 ? 1.400 -3.489 1.225 1.00 98.75 79 ILE A CA 1
ATOM 575 C C . ILE A 1 79 ? 1.522 -2.565 2.425 1.00 98.75 79 ILE A C 1
ATOM 577 O O . ILE A 1 79 ?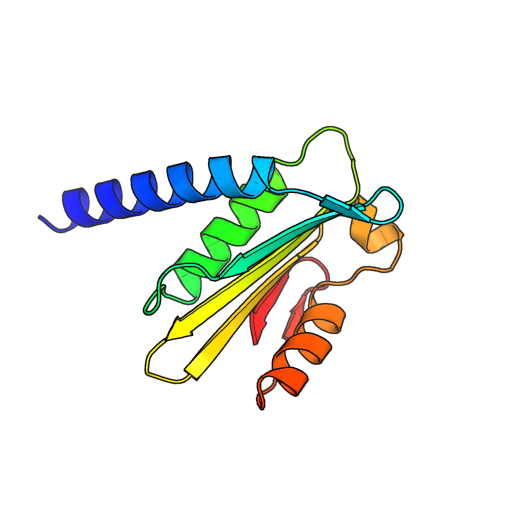 2.484 -2.659 3.190 1.00 98.75 79 ILE A O 1
ATOM 581 N N . ALA A 1 80 ? 0.531 -1.700 2.612 1.00 98.62 80 ALA A N 1
ATOM 582 C CA . ALA A 1 80 ? 0.389 -0.904 3.818 1.00 98.62 80 ALA A CA 1
ATOM 583 C C . ALA A 1 80 ? -1.009 -1.044 4.411 1.00 98.62 80 ALA A C 1
ATOM 585 O O . ALA A 1 80 ? -2.010 -1.151 3.700 1.00 98.62 80 ALA A O 1
ATOM 586 N N . THR A 1 81 ? -1.063 -1.000 5.737 1.00 98.62 81 THR A N 1
ATOM 587 C CA . THR A 1 81 ? -2.308 -0.989 6.503 1.00 98.62 81 THR A CA 1
ATOM 588 C C . THR A 1 81 ? -2.319 0.216 7.434 1.00 98.62 81 THR A C 1
ATOM 590 O O . THR A 1 81 ? -1.265 0.675 7.893 1.00 98.62 81 THR A O 1
ATOM 593 N N . ASN A 1 82 ? -3.491 0.802 7.676 1.00 98.19 82 ASN A N 1
ATOM 594 C CA . ASN A 1 82 ? -3.633 1.856 8.685 1.00 98.19 82 ASN A CA 1
ATOM 595 C C . ASN A 1 82 ? -3.881 1.258 10.080 1.00 98.19 82 ASN A C 1
ATOM 597 O O . ASN A 1 82 ? -3.958 0.042 10.245 1.00 98.19 82 ASN A O 1
ATOM 601 N N . GLU A 1 83 ? -3.950 2.110 11.100 1.00 97.75 83 GLU A N 1
ATOM 602 C CA . GLU A 1 83 ? -4.114 1.675 12.492 1.00 97.75 83 GLU A CA 1
ATOM 603 C C . GLU A 1 83 ? -5.393 0.866 12.712 1.00 97.75 83 GLU A C 1
ATOM 605 O O . GLU A 1 83 ? -5.306 -0.272 13.162 1.00 97.75 83 GLU A O 1
ATOM 610 N N . ALA A 1 84 ? -6.539 1.369 12.249 1.00 97.94 84 ALA A N 1
ATOM 611 C CA . ALA A 1 84 ? -7.823 0.681 12.365 1.00 97.94 84 ALA A CA 1
ATOM 612 C C . ALA A 1 84 ? -7.843 -0.703 11.678 1.00 97.94 84 ALA A C 1
ATOM 614 O O . ALA A 1 84 ? -8.503 -1.634 12.140 1.00 97.94 84 ALA A O 1
ATOM 615 N N . ALA A 1 85 ? -7.102 -0.888 10.578 1.00 98.25 85 ALA A N 1
ATOM 616 C CA . ALA A 1 85 ? -6.916 -2.212 9.980 1.00 98.25 85 ALA A CA 1
ATOM 617 C C . ALA A 1 85 ? -6.051 -3.128 10.858 1.00 98.25 85 ALA A C 1
ATOM 619 O O . ALA A 1 85 ? -6.378 -4.305 11.024 1.00 98.25 85 ALA A O 1
ATOM 620 N N . ARG A 1 86 ? -4.979 -2.602 11.461 1.00 97.94 86 ARG A N 1
ATOM 621 C CA . ARG A 1 86 ? -4.114 -3.374 12.368 1.00 97.94 86 ARG A CA 1
ATOM 622 C C . ARG A 1 86 ? -4.819 -3.778 13.659 1.00 97.94 86 ARG A C 1
ATOM 624 O O . ARG A 1 86 ? -4.582 -4.888 14.124 1.00 97.94 86 ARG A O 1
ATOM 631 N N . GLU A 1 87 ? -5.703 -2.943 14.196 1.00 97.81 87 GLU A N 1
ATOM 632 C CA . GLU A 1 87 ? -6.566 -3.282 15.341 1.00 97.81 87 GLU A CA 1
ATOM 633 C C . GLU A 1 87 ? -7.490 -4.467 15.031 1.00 97.81 87 GLU A C 1
ATOM 635 O O . GLU A 1 87 ? -7.771 -5.288 15.899 1.00 97.81 87 GLU A O 1
ATOM 640 N N . ARG A 1 88 ? -7.883 -4.629 13.760 1.00 97.62 88 ARG A N 1
ATOM 641 C CA . ARG A 1 88 ? -8.600 -5.814 13.254 1.00 97.62 88 ARG A CA 1
ATOM 642 C C . ARG A 1 88 ? -7.682 -6.998 12.918 1.00 97.62 88 ARG A C 1
ATOM 644 O O . ARG A 1 88 ? -8.122 -7.958 12.291 1.00 97.62 88 ARG A O 1
ATOM 651 N N . GLY A 1 89 ? -6.405 -6.934 13.288 1.00 97.94 89 GLY A N 1
ATOM 652 C CA . GLY A 1 89 ? -5.412 -7.979 13.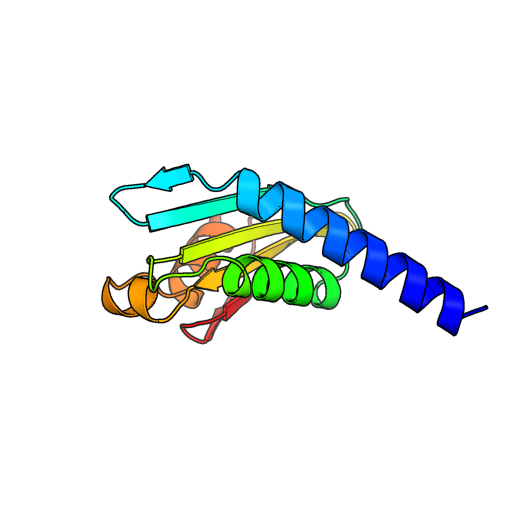032 1.00 97.94 89 GLY A CA 1
ATOM 653 C C . GLY A 1 89 ? -4.811 -7.971 11.622 1.00 97.94 89 GLY A C 1
ATOM 654 O O . GLY A 1 89 ? -4.015 -8.852 11.304 1.00 97.94 89 GLY A O 1
ATOM 655 N N . LEU A 1 90 ? -5.131 -6.989 10.772 1.00 98.38 90 LEU A N 1
ATOM 656 C CA . LEU A 1 90 ? -4.627 -6.913 9.396 1.00 98.38 90 LEU A CA 1
ATOM 657 C C . LEU A 1 90 ? -3.242 -6.248 9.368 1.00 98.38 90 LEU A C 1
ATOM 659 O O . LEU A 1 90 ? -3.101 -5.035 9.187 1.00 98.38 90 LEU A O 1
ATOM 663 N N . LYS A 1 91 ? -2.193 -7.047 9.576 1.00 98.56 91 LYS A N 1
ATOM 664 C CA . LYS A 1 91 ? -0.796 -6.587 9.574 1.00 98.56 91 LYS A CA 1
ATOM 665 C C . LYS A 1 91 ? -0.180 -6.699 8.179 1.00 98.56 91 LYS A C 1
ATOM 667 O O . LYS A 1 91 ? -0.229 -7.757 7.556 1.00 98.56 91 LYS A O 1
ATOM 672 N N . ALA A 1 92 ? 0.476 -5.636 7.718 1.00 98.56 92 ALA A N 1
ATOM 673 C CA . ALA A 1 92 ? 1.113 -5.587 6.402 1.00 98.56 92 ALA A CA 1
ATOM 674 C C . ALA A 1 92 ? 2.145 -6.710 6.197 1.00 98.56 92 ALA A C 1
ATOM 676 O O . ALA A 1 92 ? 2.154 -7.346 5.147 1.00 98.56 92 ALA A O 1
ATOM 677 N N . GLY A 1 93 ? 2.974 -7.001 7.208 1.00 98.12 93 GLY A N 1
ATOM 678 C CA . GLY A 1 93 ? 3.977 -8.071 7.138 1.00 98.12 93 GLY A CA 1
ATOM 679 C C . GLY A 1 93 ? 3.394 -9.461 6.856 1.00 98.12 93 GLY A C 1
ATOM 680 O O . GLY A 1 93 ? 3.972 -10.220 6.077 1.00 98.12 93 GLY A O 1
ATOM 681 N N . ASP A 1 94 ? 2.231 -9.778 7.428 1.00 98.31 94 ASP A N 1
ATOM 682 C CA . ASP A 1 94 ? 1.570 -11.076 7.239 1.00 98.31 94 ASP A CA 1
ATOM 683 C C . ASP A 1 94 ? 0.932 -11.176 5.844 1.00 98.31 94 ASP A C 1
ATOM 685 O O . ASP A 1 94 ? 1.054 -12.197 5.156 1.00 98.31 94 ASP A O 1
ATOM 689 N N . LEU A 1 95 ? 0.320 -10.079 5.385 1.00 98.12 95 LEU A N 1
ATOM 690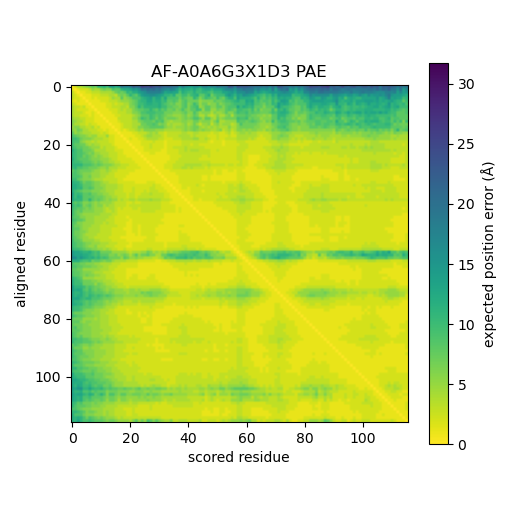 C CA . LEU A 1 95 ? -0.251 -9.970 4.041 1.00 98.12 95 LEU A CA 1
ATOM 691 C C . LEU A 1 95 ? 0.830 -10.090 2.960 1.00 98.12 95 LEU A C 1
ATOM 693 O O . LEU A 1 95 ? 0.668 -10.852 2.008 1.00 98.12 95 LEU A O 1
ATOM 697 N N . VAL A 1 96 ? 1.965 -9.407 3.134 1.00 98.38 96 VAL A N 1
ATOM 698 C CA . VAL A 1 96 ? 3.094 -9.470 2.195 1.00 98.38 96 VAL A CA 1
ATOM 699 C C . VAL A 1 96 ? 3.688 -10.858 2.139 1.00 98.38 96 VAL A C 1
ATOM 701 O O . VAL A 1 96 ? 3.960 -11.350 1.053 1.00 98.38 96 VAL A O 1
ATOM 704 N N . ARG A 1 97 ? 3.867 -11.526 3.283 1.00 97.94 97 ARG A N 1
ATOM 705 C CA . ARG A 1 97 ? 4.389 -12.896 3.300 1.00 97.94 97 ARG A CA 1
ATOM 706 C C . ARG A 1 97 ? 3.506 -13.841 2.487 1.00 97.94 97 ARG A C 1
ATOM 708 O O . ARG A 1 97 ? 4.025 -14.737 1.828 1.00 97.94 97 ARG A O 1
ATOM 715 N N . THR A 1 98 ? 2.192 -13.640 2.537 1.00 97.25 98 THR A N 1
ATOM 716 C CA . THR A 1 98 ? 1.232 -14.413 1.742 1.00 97.25 98 THR A CA 1
ATOM 717 C C . THR A 1 98 ? 1.359 -14.077 0.256 1.00 97.25 98 THR A C 1
ATOM 719 O O . THR A 1 98 ? 1.533 -14.983 -0.554 1.00 97.25 98 THR A O 1
ATOM 722 N N . ALA A 1 99 ? 1.356 -12.789 -0.100 1.00 96.69 99 ALA A N 1
ATOM 723 C CA . ALA A 1 99 ? 1.485 -12.337 -1.485 1.00 96.69 99 ALA A CA 1
ATOM 724 C C . ALA A 1 99 ? 2.815 -12.769 -2.129 1.00 96.69 99 ALA A C 1
ATOM 726 O O . ALA A 1 99 ? 2.815 -13.370 -3.199 1.00 96.69 99 ALA A O 1
ATOM 727 N N . ALA A 1 100 ? 3.942 -12.534 -1.455 1.00 95.62 100 ALA A N 1
ATOM 728 C CA . ALA A 1 100 ? 5.274 -12.864 -1.952 1.00 95.62 100 ALA A CA 1
ATOM 729 C C . ALA A 1 100 ? 5.447 -14.373 -2.179 1.00 95.62 100 ALA A C 1
ATOM 731 O O . ALA A 1 100 ? 6.006 -14.768 -3.197 1.00 95.62 100 ALA A O 1
ATOM 732 N N . LYS A 1 101 ? 4.902 -15.228 -1.297 1.00 96.19 101 LYS A N 1
ATOM 733 C CA . LYS A 1 101 ? 4.906 -16.686 -1.509 1.00 96.19 101 LYS A CA 1
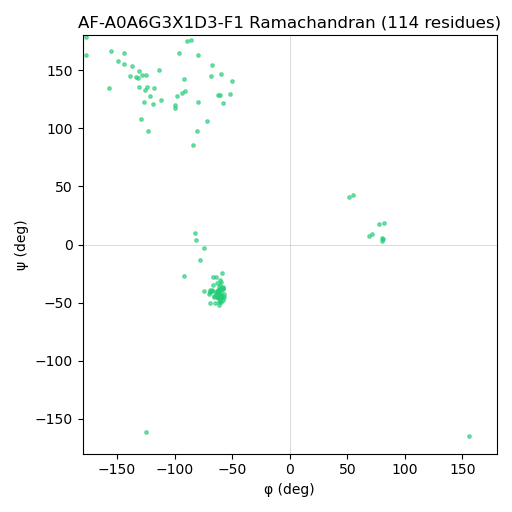ATOM 734 C C . LYS A 1 101 ? 4.166 -17.081 -2.786 1.00 96.19 101 LYS A C 1
ATOM 736 O O . LYS A 1 101 ? 4.683 -17.888 -3.550 1.00 96.19 101 LYS A O 1
ATOM 741 N N . THR A 1 102 ? 2.992 -16.497 -3.034 1.00 95.31 102 THR A N 1
ATOM 742 C CA . THR A 1 102 ? 2.231 -16.721 -4.277 1.00 95.31 102 THR A CA 1
ATOM 743 C C . THR A 1 102 ? 3.023 -16.286 -5.511 1.00 95.31 102 THR A C 1
ATOM 745 O O . THR A 1 102 ? 2.950 -16.934 -6.549 1.00 95.31 102 THR A O 1
ATOM 748 N N . LEU A 1 103 ? 3.816 -15.220 -5.387 1.00 93.62 103 LEU A N 1
ATOM 749 C CA . LEU A 1 103 ? 4.675 -14.689 -6.448 1.00 93.62 103 LEU A CA 1
ATOM 750 C C . LEU A 1 103 ? 6.019 -15.435 -6.591 1.00 93.62 103 LEU A C 1
ATOM 752 O O . LEU A 1 103 ? 6.852 -15.036 -7.401 1.00 93.62 103 LEU A O 1
ATOM 756 N N . GLY A 1 104 ? 6.252 -16.508 -5.824 1.00 93.38 104 GLY A N 1
ATOM 757 C CA . GLY A 1 104 ? 7.489 -17.299 -5.876 1.00 93.38 104 GLY A CA 1
ATOM 758 C C . GLY A 1 104 ? 8.687 -16.659 -5.163 1.00 93.38 104 GLY A C 1
ATOM 759 O O . GLY A 1 104 ? 9.830 -17.035 -5.417 1.00 93.38 104 GLY A O 1
ATOM 760 N N . GLY A 1 105 ? 8.441 -15.688 -4.283 1.00 93.38 105 GLY A N 1
ATOM 761 C CA . GLY A 1 105 ? 9.450 -14.951 -3.529 1.00 93.38 105 GLY A CA 1
ATOM 762 C C . GLY A 1 105 ? 9.237 -14.991 -2.014 1.00 93.38 105 GLY A C 1
ATOM 763 O O . GLY A 1 105 ? 8.537 -15.839 -1.456 1.00 93.38 105 GLY A O 1
ATOM 764 N N . GLY A 1 106 ? 9.870 -14.042 -1.331 1.00 94.62 106 GLY A N 1
ATOM 765 C CA . GLY A 1 106 ? 9.750 -13.835 0.106 1.00 94.62 106 GLY A CA 1
ATOM 766 C C . GLY A 1 106 ? 9.620 -12.349 0.407 1.00 94.62 106 GLY A C 1
ATOM 767 O O . GLY A 1 106 ? 10.095 -11.517 -0.352 1.00 94.62 106 GLY A O 1
ATOM 768 N N . GLY A 1 107 ? 8.989 -12.016 1.526 1.00 94.00 107 GLY A N 1
ATOM 769 C CA . GLY A 1 107 ? 8.753 -10.630 1.901 1.00 94.00 107 GLY A CA 1
ATOM 770 C C . GLY A 1 107 ? 8.581 -10.456 3.400 1.00 94.00 107 GLY A C 1
ATOM 771 O O . GLY A 1 107 ? 8.416 -11.424 4.152 1.00 94.00 107 GLY A O 1
ATOM 772 N N . GLY A 1 108 ? 8.633 -9.205 3.837 1.00 95.44 108 GLY A N 1
ATOM 773 C CA . GLY A 1 108 ? 8.547 -8.837 5.240 1.00 95.44 108 GLY A CA 1
ATOM 774 C C . GLY A 1 108 ? 8.552 -7.329 5.451 1.00 95.44 108 GLY A C 1
ATOM 775 O O . GLY A 1 108 ? 8.611 -6.532 4.516 1.00 95.44 108 GLY A O 1
ATOM 776 N N . GLY A 1 109 ? 8.450 -6.929 6.711 1.00 96.25 109 GLY A N 1
ATOM 777 C CA . GLY A 1 109 ? 8.423 -5.527 7.096 1.00 96.25 109 GLY A CA 1
ATOM 778 C C . GLY A 1 109 ? 7.723 -5.323 8.427 1.00 96.25 109 GLY A C 1
ATOM 779 O O . GLY A 1 109 ? 7.508 -6.267 9.190 1.00 96.25 109 GLY A O 1
ATOM 780 N N . LYS A 1 110 ? 7.378 -4.069 8.699 1.00 97.75 110 LYS A N 1
ATOM 781 C CA . LYS A 1 110 ? 6.669 -3.681 9.915 1.00 97.75 110 LYS A CA 1
ATOM 782 C C . LYS A 1 110 ? 5.168 -3.983 9.777 1.00 97.75 110 LYS A C 1
ATOM 784 O O . LYS A 1 110 ? 4.672 -4.176 8.664 1.00 97.75 110 LYS A O 1
ATOM 789 N N . PRO A 1 111 ? 4.410 -4.021 10.886 1.00 97.56 111 PRO A N 1
ATOM 790 C CA . PRO A 1 111 ? 2.968 -4.258 10.836 1.00 97.56 111 PRO A CA 1
ATOM 791 C C . PRO A 1 111 ? 2.176 -3.239 10.006 1.00 97.56 111 PRO A C 1
ATOM 793 O O . PRO A 1 111 ? 1.088 -3.570 9.551 1.00 97.56 111 PRO A O 1
ATOM 796 N N . ASP A 1 112 ? 2.684 -2.019 9.828 1.00 97.94 112 ASP A N 1
ATOM 797 C CA . ASP A 1 112 ? 2.033 -0.930 9.093 1.00 97.94 112 ASP A CA 1
ATOM 798 C C . ASP A 1 112 ? 2.404 -0.875 7.607 1.00 97.94 112 ASP A C 1
ATOM 800 O O . ASP A 1 112 ? 1.610 -0.389 6.799 1.00 97.94 112 ASP A O 1
ATOM 804 N N . VAL A 1 113 ? 3.590 -1.367 7.240 1.00 98.44 113 VAL A N 1
ATOM 805 C CA . VAL A 1 113 ? 4.067 -1.417 5.856 1.00 98.44 113 VAL A CA 1
ATOM 806 C C . VAL A 1 113 ? 5.139 -2.492 5.670 1.00 98.44 113 VAL A C 1
ATOM 808 O O . VAL A 1 113 ? 6.097 -2.594 6.443 1.00 98.44 113 VAL A O 1
ATOM 811 N N . ALA A 1 114 ? 5.006 -3.266 4.599 1.00 98.44 114 ALA A N 1
ATOM 812 C CA . ALA A 1 114 ? 5.913 -4.351 4.248 1.00 98.44 114 ALA A CA 1
ATOM 813 C C . ALA A 1 114 ? 6.091 -4.463 2.729 1.00 98.44 114 ALA A C 1
ATOM 815 O O . ALA A 1 114 ? 5.296 -3.912 1.967 1.00 98.44 114 ALA A O 1
ATOM 816 N N . GLN A 1 115 ? 7.123 -5.191 2.305 1.00 98.00 115 GLN A N 1
ATOM 817 C CA . GLN A 1 115 ? 7.453 -5.402 0.894 1.00 98.00 115 GLN A CA 1
ATOM 818 C C . GLN A 1 115 ? 7.997 -6.810 0.632 1.00 98.00 115 GLN A C 1
ATOM 820 O O . GLN A 1 115 ? 8.554 -7.435 1.543 1.00 98.00 115 GLN A O 1
ATOM 825 N N . GLY A 1 116 ? 7.854 -7.296 -0.600 1.00 94.88 116 GLY A N 1
ATOM 826 C CA . GLY A 1 116 ? 8.311 -8.624 -1.018 1.00 94.88 116 GLY A CA 1
ATOM 827 C C . GLY A 1 116 ? 8.178 -8.875 -2.504 1.00 94.88 116 GLY A C 1
ATOM 828 O O . GLY A 1 116 ? 7.663 -7.977 -3.204 1.00 94.88 116 GLY A O 1
#

Nearest PDB structures (foldseek):
  5t5s-assembly1_A-2  TM=7.811E-01  e=5.119E-05  Homo sapiens
  5ght-assembly1_A  TM=6.111E-01  e=2.284E-05  Thermococcus kodakarensis KOD1
  5ghr-assembly1_A  TM=6.323E-01  e=3.363E-04  Thermococcus kodakarensis KOD1
  7bhi-assembly1_B  TM=5.883E-01  e=5.758E-04  Methanothermobacter thermautotrophicus str. Delta H
  7bjq-assembly2_B  TM=6.332E-01  e=1.055E-03  Methanothermobacter thermautotrophicus str. Delta H

InterPro domains:
  IPR003156 DHHA1 domain [PF02272] (32-116)

Sequence (116 aa):
AEKEIEKFRAEKVLAAAAGLVESAKDVRGVALVTGQVPDGTSADDLRKLVLDVRGRIQGGRPAVVALFTTANGRPLTVIATNEAARERGLKAGDLVRTAAKTLGGGGGGKPDVAQG

Secondary structure (DSSP, 8-state):
-HHHHHHHHHHHHHHHHHHHHHTPEEETTEEEEEEEPPTT--HHHHHHHHHHHHHH--TT--EEEEEEEEETTEEEEEEEE-HHHHHTT--HHHHHHHHHHHTTS--EE-SSEEE-

Mean predicted aligned error: 3.75 Å